Protein AF-A0A151UGG6-F1 (afdb_monomer)

Sequence (84 aa):
RLFLIGLQQHGIGKWKAISERIGTKSRTQVVSHARKFFARQNAAPEKKKRRSIHDMVLEDMNIVIDRTNAVRGPQNVTARHPDR

Secondary structure (DSSP, 8-state):
-HHHHHHHHH-TT-HHHHHHHHSSS-HHHHHHHHHHHHHHHHS-GGGGS---GGG--HHHHHHHHHHHHTT-------------

Organism: Cajanus cajan (NCBI:txid3821)

Structure (mmCIF, N/CA/C/O backbone):
data_AF-A0A151UGG6-F1
#
_entry.id   AF-A0A151UGG6-F1
#
loop_
_atom_site.group_PDB
_atom_site.id
_atom_site.type_symbol
_atom_site.label_atom_id
_atom_site.label_alt_id
_atom_site.label_comp_id
_atom_site.label_asym_id
_atom_site.label_entity_id
_atom_site.label_seq_id
_atom_site.pdbx_PDB_ins_code
_atom_site.Cartn_x
_atom_site.Cartn_y
_atom_site.Cartn_z
_atom_site.occupancy
_atom_site.B_iso_or_equiv
_atom_site.auth_seq_id
_atom_site.auth_comp_id
_atom_site.auth_asym_id
_atom_site.auth_atom_id
_atom_site.pdbx_PDB_model_num
ATOM 1 N N . ARG A 1 1 ? -1.065 -4.322 9.063 1.00 83.38 1 ARG A N 1
ATOM 2 C CA . ARG A 1 1 ? -2.358 -5.054 9.047 1.00 83.38 1 ARG A CA 1
ATOM 3 C C . ARG A 1 1 ? -3.501 -4.226 8.450 1.00 83.38 1 ARG A C 1
ATOM 5 O O . ARG A 1 1 ? -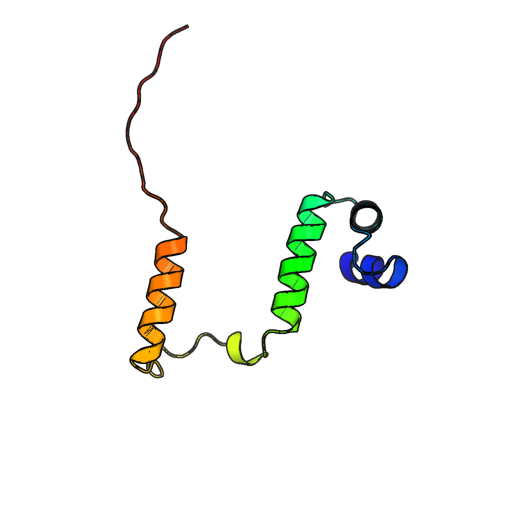4.179 -4.755 7.586 1.00 83.38 1 ARG A O 1
ATOM 12 N N . LEU A 1 2 ? -3.661 -2.939 8.798 1.00 93.25 2 LEU A N 1
ATOM 13 C CA . LEU A 1 2 ? -4.723 -2.066 8.250 1.00 93.25 2 LEU A CA 1
ATOM 14 C C . LEU A 1 2 ? -4.799 -2.020 6.713 1.00 93.25 2 LEU A C 1
ATOM 16 O O . LEU A 1 2 ? -5.889 -2.036 6.162 1.00 93.25 2 LEU A O 1
ATOM 20 N N . PHE A 1 3 ? -3.657 -2.046 6.020 1.00 92.31 3 PHE A N 1
ATOM 21 C CA . PHE A 1 3 ? -3.615 -2.135 4.556 1.00 92.31 3 PHE A CA 1
ATOM 22 C C . PHE A 1 3 ? -4.327 -3.381 3.999 1.00 92.31 3 PHE A C 1
ATOM 24 O O . PHE A 1 3 ? -5.076 -3.268 3.039 1.00 92.31 3 PHE A O 1
ATOM 31 N N . LEU A 1 4 ? -4.151 -4.550 4.626 1.00 95.00 4 LEU A N 1
ATOM 32 C CA . LEU A 1 4 ? -4.801 -5.795 4.196 1.00 95.00 4 LEU A CA 1
ATOM 33 C C . LEU A 1 4 ? -6.308 -5.761 4.453 1.00 95.00 4 LEU A C 1
ATOM 35 O O . LEU A 1 4 ? -7.082 -6.186 3.607 1.00 95.00 4 LEU A O 1
ATOM 39 N N . ILE A 1 5 ? -6.716 -5.193 5.590 1.00 95.31 5 ILE A N 1
ATOM 40 C CA . ILE A 1 5 ? -8.132 -4.993 5.922 1.00 95.31 5 ILE A CA 1
ATOM 41 C C . ILE A 1 5 ? -8.780 -4.047 4.904 1.00 95.31 5 ILE A C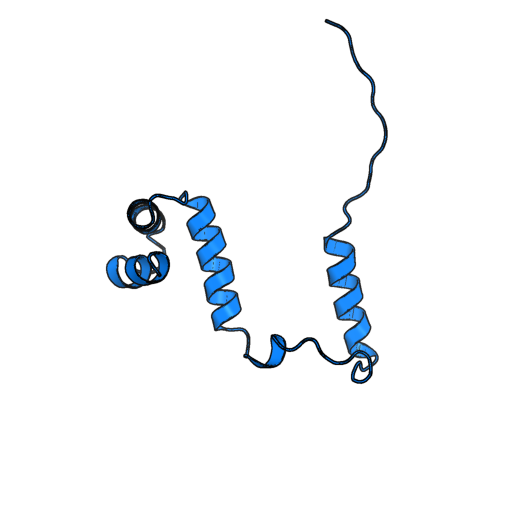 1
ATOM 43 O O . ILE A 1 5 ? -9.853 -4.339 4.388 1.00 95.31 5 ILE A O 1
ATOM 47 N N . GLY A 1 6 ? -8.102 -2.949 4.556 1.00 94.31 6 GLY A N 1
ATOM 48 C CA . GLY A 1 6 ? -8.567 -2.026 3.523 1.00 94.31 6 GLY A CA 1
ATOM 49 C C . GLY A 1 6 ? -8.671 -2.683 2.143 1.00 94.31 6 GLY A C 1
ATOM 50 O O . GLY A 1 6 ? -9.644 -2.441 1.435 1.00 94.31 6 GLY A O 1
ATOM 51 N N . LEU A 1 7 ? -7.715 -3.546 1.776 1.00 94.88 7 LEU A N 1
ATOM 52 C CA . LEU A 1 7 ? -7.789 -4.341 0.545 1.00 94.88 7 LEU A CA 1
ATOM 53 C C . LEU A 1 7 ? -8.984 -5.302 0.549 1.00 94.88 7 LEU A C 1
ATOM 55 O O . LEU A 1 7 ? -9.667 -5.403 -0.463 1.00 94.88 7 LEU A O 1
ATOM 59 N N . GLN A 1 8 ? -9.252 -5.975 1.670 1.00 95.50 8 GLN A N 1
ATOM 60 C CA . GLN A 1 8 ? -10.384 -6.895 1.800 1.00 95.50 8 GLN A CA 1
ATOM 61 C C . GLN A 1 8 ? -11.733 -6.167 1.725 1.00 95.50 8 GLN A C 1
ATOM 63 O O . GLN A 1 8 ? -12.682 -6.695 1.161 1.00 95.50 8 GLN A O 1
ATOM 68 N N . GLN A 1 9 ? -11.823 -4.959 2.285 1.00 94.94 9 GLN A N 1
ATOM 69 C CA . GLN A 1 9 ? -13.080 -4.210 2.378 1.00 94.94 9 GLN A CA 1
ATOM 70 C C . GLN A 1 9 ? -13.413 -3.393 1.130 1.00 94.94 9 GLN A C 1
ATOM 72 O O . GLN A 1 9 ? -14.580 -3.281 0.773 1.00 94.94 9 GLN A O 1
ATOM 77 N N . HIS A 1 10 ? -12.412 -2.797 0.480 1.00 94.44 10 HIS A N 1
ATOM 78 C CA . HIS A 1 10 ? -12.636 -1.895 -0.656 1.00 94.44 10 HIS A CA 1
ATOM 79 C C . HIS A 1 10 ? -12.138 -2.459 -1.989 1.00 94.44 10 HIS A C 1
ATOM 81 O O . HIS A 1 10 ? -12.486 -1.930 -3.042 1.00 94.44 10 HIS A O 1
ATOM 87 N N . GLY A 1 11 ? -11.323 -3.512 -1.962 1.00 92.62 11 GLY A N 1
ATOM 88 C CA . GLY A 1 11 ? -10.686 -4.064 -3.150 1.00 92.62 11 GLY A CA 1
ATOM 89 C C . GLY A 1 11 ? -9.441 -3.293 -3.602 1.00 92.62 11 GLY A C 1
ATOM 90 O O . GLY A 1 11 ? -9.098 -2.209 -3.119 1.00 92.62 11 GLY A O 1
ATOM 91 N N . ILE A 1 12 ? -8.736 -3.888 -4.563 1.00 92.81 12 ILE A N 1
ATOM 92 C CA . ILE A 1 12 ? -7.541 -3.320 -5.198 1.00 92.81 12 ILE A CA 1
ATOM 93 C C . ILE A 1 12 ? -7.947 -2.068 -5.997 1.00 92.81 12 ILE A C 1
ATOM 95 O O . ILE A 1 12 ? -9.004 -2.026 -6.617 1.00 92.81 12 ILE A O 1
ATOM 99 N N . GLY A 1 13 ? -7.119 -1.021 -5.989 1.00 91.19 13 GLY A N 1
ATOM 100 C CA . GLY A 1 13 ? -7.364 0.201 -6.767 1.00 91.19 13 GLY A CA 1
ATOM 101 C C . GLY A 1 13 ? -8.077 1.310 -5.992 1.00 91.19 13 GLY A C 1
ATOM 102 O O . GLY A 1 13 ? -7.913 2.488 -6.314 1.00 91.19 13 GLY A O 1
ATOM 103 N N . LYS A 1 14 ? -8.796 0.988 -4.908 1.00 96.00 14 LYS A N 1
ATOM 104 C CA . LYS A 1 14 ? -9.486 1.973 -4.052 1.00 96.00 14 LYS A CA 1
ATOM 105 C C . LYS A 1 14 ? -8.541 2.620 -3.029 1.00 96.00 14 LYS A C 1
ATOM 107 O O . LYS A 1 14 ? -8.803 2.670 -1.829 1.00 96.00 14 LYS A O 1
ATOM 112 N N . TRP A 1 15 ? -7.426 3.169 -3.511 1.00 95.06 15 TRP A N 1
ATOM 113 C CA . TRP A 1 15 ? -6.326 3.684 -2.681 1.00 95.06 15 TRP A CA 1
ATOM 114 C C . TRP A 1 15 ? -6.703 4.858 -1.783 1.00 95.06 15 TRP A C 1
ATOM 116 O O . TRP A 1 15 ? -6.097 5.029 -0.729 1.00 95.06 15 TRP A O 1
ATOM 126 N N . LYS A 1 16 ? -7.696 5.658 -2.189 1.00 96.12 16 LYS A N 1
ATOM 127 C CA . LYS A 1 16 ? -8.239 6.740 -1.360 1.00 96.12 16 LYS A CA 1
ATOM 128 C C . LYS A 1 16 ? -8.890 6.182 -0.088 1.00 96.12 16 LYS A C 1
ATOM 130 O O . LYS A 1 16 ? -8.428 6.497 0.998 1.00 96.12 16 LYS A O 1
ATOM 135 N N . ALA A 1 17 ? -9.865 5.286 -0.240 1.00 94.81 17 ALA A N 1
ATOM 136 C CA . ALA A 1 17 ? -10.573 4.665 0.881 1.00 94.81 17 ALA A CA 1
ATOM 137 C C . ALA A 1 17 ? -9.624 3.861 1.789 1.00 94.81 17 ALA A C 1
ATOM 139 O O . ALA A 1 17 ? -9.713 3.901 3.013 1.00 94.81 17 ALA A O 1
ATOM 140 N N . ILE A 1 18 ? -8.633 3.185 1.196 1.00 95.19 18 ILE A N 1
ATOM 141 C CA . ILE A 1 18 ? -7.613 2.448 1.957 1.00 95.19 18 ILE A CA 1
ATOM 142 C C . ILE A 1 18 ? -6.702 3.402 2.748 1.00 95.19 18 ILE A C 1
ATOM 144 O O . ILE A 1 18 ? -6.321 3.095 3.875 1.00 95.19 18 ILE A O 1
ATOM 148 N N . SER A 1 19 ? -6.349 4.557 2.178 1.00 95.50 19 SER A N 1
ATOM 149 C CA . SER A 1 19 ? -5.572 5.602 2.857 1.00 95.50 19 SER A CA 1
ATOM 150 C C . SER A 1 19 ? -6.337 6.180 4.048 1.00 95.50 19 SER A C 1
ATOM 152 O O . SER A 1 19 ? -5.774 6.250 5.139 1.00 95.50 19 SER A O 1
ATOM 154 N N . GLU A 1 20 ? -7.626 6.473 3.875 1.00 93.88 20 GLU A N 1
ATOM 155 C CA . GLU A 1 20 ? -8.519 6.949 4.941 1.00 9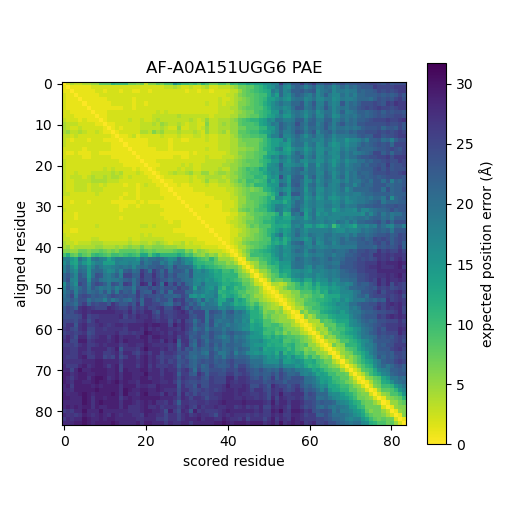3.88 20 GLU A CA 1
ATOM 156 C C . GLU A 1 20 ? -8.633 5.924 6.082 1.00 93.88 20 GLU A C 1
ATOM 158 O O . GLU A 1 20 ? -8.542 6.287 7.251 1.00 93.88 20 GLU A O 1
ATOM 163 N N . ARG A 1 21 ? -8.696 4.624 5.763 1.00 92.19 21 ARG A N 1
ATOM 164 C CA . ARG A 1 21 ? -8.692 3.546 6.768 1.00 92.19 21 ARG A CA 1
ATOM 165 C C . ARG A 1 21 ? -7.360 3.392 7.513 1.00 92.19 21 ARG A C 1
ATOM 167 O O . ARG A 1 21 ? -7.349 2.954 8.661 1.00 92.19 21 ARG A O 1
ATOM 174 N N . ILE A 1 22 ? -6.230 3.675 6.865 1.00 94.06 22 ILE A N 1
ATOM 175 C CA . ILE A 1 22 ? -4.894 3.586 7.483 1.00 94.06 22 ILE A CA 1
ATOM 176 C C . ILE A 1 22 ? -4.597 4.821 8.347 1.00 94.06 22 ILE A C 1
ATOM 178 O O . ILE A 1 22 ? -3.841 4.710 9.314 1.00 94.06 22 ILE A O 1
ATOM 182 N N . GLY A 1 23 ? -5.130 5.990 7.981 1.00 93.12 23 GLY A N 1
ATOM 183 C CA . GLY A 1 23 ? -5.012 7.267 8.698 1.00 93.12 23 GLY A CA 1
ATOM 184 C C . GLY A 1 23 ? -3.626 7.927 8.643 1.00 93.12 23 GLY A C 1
ATOM 185 O O . GLY A 1 23 ? -3.515 9.143 8.601 1.00 93.12 23 GLY A O 1
ATOM 186 N N . THR A 1 24 ? -2.553 7.137 8.581 1.00 94.88 24 THR A N 1
ATOM 187 C CA . THR A 1 24 ? -1.155 7.606 8.689 1.00 94.88 24 THR A CA 1
ATOM 188 C C . THR A 1 24 ? -0.402 7.676 7.360 1.00 94.88 24 THR A C 1
ATOM 190 O O . THR A 1 24 ? 0.769 8.054 7.327 1.00 94.88 24 THR A O 1
ATOM 193 N N . LYS A 1 25 ? -1.021 7.251 6.252 1.00 90.38 25 LYS A N 1
ATOM 194 C CA . LYS A 1 25 ? -0.383 7.209 4.929 1.00 90.38 25 LYS A CA 1
ATOM 195 C C . LYS A 1 25 ? -1.282 7.835 3.885 1.00 90.38 25 LYS A C 1
ATOM 197 O O . LYS A 1 25 ? -2.452 7.474 3.801 1.00 90.38 25 LYS A O 1
ATOM 202 N N . SER A 1 26 ? -0.711 8.696 3.051 1.00 95.62 26 SER A N 1
ATOM 203 C CA . SER A 1 26 ? -1.400 9.317 1.922 1.00 95.62 26 SER A CA 1
ATOM 204 C C . SER A 1 26 ? -1.633 8.325 0.780 1.00 95.62 26 SER A C 1
ATOM 206 O O . SER A 1 26 ? -0.940 7.309 0.655 1.00 95.62 26 SER A O 1
ATOM 208 N N . ARG A 1 27 ? -2.585 8.639 -0.107 1.00 93.94 27 ARG A N 1
ATOM 209 C CA . ARG A 1 27 ? -2.941 7.808 -1.271 1.00 93.94 27 ARG A CA 1
ATOM 210 C C . ARG A 1 27 ? -1.715 7.352 -2.066 1.00 93.94 27 ARG A C 1
ATOM 212 O O . ARG A 1 27 ? -1.590 6.170 -2.366 1.00 93.94 27 ARG A O 1
ATOM 219 N N . THR A 1 28 ? -0.789 8.258 -2.367 1.00 96.06 28 THR A N 1
ATOM 220 C CA . THR A 1 28 ? 0.424 7.962 -3.150 1.00 96.06 28 THR A CA 1
ATOM 221 C C . THR A 1 28 ? 1.371 7.012 -2.414 1.00 96.06 28 THR A C 1
ATOM 223 O O . THR A 1 28 ? 1.972 6.118 -3.019 1.00 96.06 28 THR A O 1
ATOM 226 N N . GLN A 1 29 ? 1.468 7.142 -1.087 1.00 96.12 29 GLN A N 1
ATOM 227 C CA . GLN A 1 29 ? 2.226 6.204 -0.259 1.00 96.12 29 GLN A CA 1
ATOM 228 C C . GLN A 1 29 ? 1.558 4.826 -0.238 1.00 96.12 29 GLN A C 1
ATOM 230 O O . GLN A 1 29 ? 2.259 3.818 -0.318 1.00 96.12 29 GLN A O 1
ATOM 235 N N . VAL A 1 30 ? 0.223 4.769 -0.188 1.00 96.38 30 VAL A N 1
ATOM 236 C CA . VAL A 1 30 ? -0.548 3.517 -0.271 1.00 96.38 30 VAL A CA 1
ATOM 237 C C . VAL A 1 30 ? -0.362 2.841 -1.630 1.00 96.38 30 VAL A C 1
ATOM 239 O O . VAL A 1 30 ? -0.127 1.637 -1.663 1.00 96.38 30 VAL A O 1
ATOM 242 N N . VAL A 1 31 ? -0.358 3.591 -2.735 1.00 95.81 31 VAL A N 1
ATOM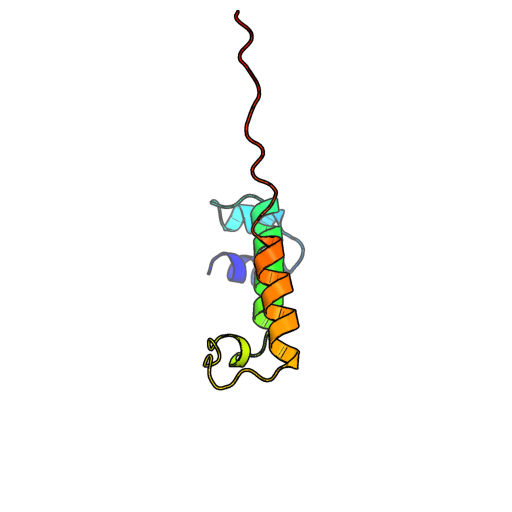 243 C CA . VAL A 1 31 ? -0.048 3.066 -4.081 1.00 95.81 31 VAL A CA 1
ATOM 244 C C . VAL A 1 31 ? 1.355 2.460 -4.118 1.00 95.81 31 VAL A C 1
ATOM 246 O O . VAL A 1 31 ? 1.544 1.310 -4.519 1.00 95.81 31 VAL A O 1
ATOM 249 N N . SER A 1 32 ? 2.349 3.213 -3.643 1.00 96.62 32 SER A N 1
ATOM 250 C CA . SER A 1 32 ? 3.739 2.749 -3.587 1.00 96.62 32 SER A CA 1
ATOM 251 C C . SER A 1 32 ? 3.888 1.508 -2.706 1.00 96.62 32 SER A C 1
ATOM 253 O O . SER A 1 32 ? 4.669 0.604 -3.019 1.00 96.62 32 SER A O 1
ATOM 255 N N . HIS A 1 33 ? 3.134 1.457 -1.607 1.00 95.19 33 HIS A N 1
ATOM 256 C CA . HIS A 1 33 ? 3.092 0.320 -0.703 1.00 95.19 33 HIS A CA 1
ATOM 257 C C . HIS A 1 33 ? 2.461 -0.902 -1.371 1.00 95.19 33 HIS A C 1
ATOM 259 O O . HIS A 1 33 ? 3.067 -1.969 -1.331 1.00 95.19 33 HIS A O 1
ATOM 265 N N . ALA A 1 34 ? 1.323 -0.737 -2.047 1.00 94.62 34 ALA A N 1
ATOM 266 C CA . ALA A 1 34 ? 0.639 -1.797 -2.778 1.00 94.62 34 ALA A CA 1
ATOM 267 C C . ALA A 1 34 ? 1.543 -2.413 -3.851 1.00 94.62 34 ALA A C 1
ATOM 269 O O . ALA A 1 34 ? 1.715 -3.629 -3.886 1.00 94.62 34 ALA A O 1
ATOM 270 N N . ARG A 1 35 ? 2.224 -1.577 -4.647 1.00 93.62 35 ARG A N 1
ATOM 271 C CA . ARG A 1 35 ? 3.180 -2.039 -5.665 1.00 93.62 35 ARG A CA 1
ATOM 272 C C . ARG A 1 35 ? 4.257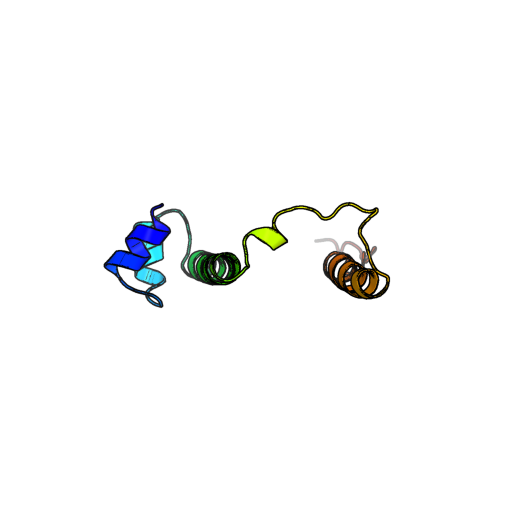 -2.946 -5.068 1.00 93.62 35 ARG A C 1
ATOM 274 O O . ARG A 1 35 ? 4.502 -4.041 -5.566 1.00 93.62 35 ARG A O 1
ATOM 281 N N . LYS A 1 36 ? 4.888 -2.502 -3.976 1.00 93.94 36 LYS A N 1
ATOM 282 C CA . LYS A 1 36 ? 5.928 -3.282 -3.286 1.00 93.94 36 LYS A CA 1
ATOM 283 C C . LYS A 1 36 ? 5.353 -4.540 -2.643 1.00 93.94 36 LYS A C 1
ATOM 285 O O . LYS A 1 36 ? 6.012 -5.572 -2.657 1.00 93.94 36 LYS A O 1
ATOM 290 N N . PHE A 1 37 ? 4.163 -4.446 -2.059 1.00 92.25 37 PHE A N 1
ATOM 291 C CA . PHE A 1 37 ? 3.494 -5.555 -1.396 1.00 92.25 37 PHE A CA 1
ATOM 292 C C . PHE A 1 37 ? 3.221 -6.699 -2.378 1.00 92.25 37 PHE A C 1
ATOM 294 O O . PHE A 1 37 ? 3.676 -7.813 -2.132 1.00 92.25 37 PHE A O 1
ATOM 301 N N . PHE A 1 38 ? 2.604 -6.413 -3.528 1.00 91.12 38 PHE A N 1
ATOM 302 C CA . PHE A 1 38 ? 2.314 -7.431 -4.542 1.00 91.12 38 PHE A CA 1
ATOM 303 C C . PHE A 1 38 ? 3.583 -7.992 -5.193 1.00 91.12 38 PHE A C 1
ATOM 305 O O . PHE A 1 38 ? 3.712 -9.203 -5.348 1.00 91.12 38 PHE A O 1
ATOM 312 N N . ALA A 1 39 ? 4.579 -7.146 -5.479 1.00 87.81 39 ALA A N 1
ATOM 313 C CA . ALA A 1 39 ? 5.867 -7.621 -5.988 1.00 87.81 39 ALA A CA 1
ATOM 314 C C . ALA A 1 39 ? 6.565 -8.584 -5.005 1.00 87.81 39 ALA A C 1
ATOM 316 O O . ALA A 1 39 ? 7.165 -9.571 -5.420 1.00 87.81 39 ALA A O 1
ATOM 317 N N . ARG A 1 40 ? 6.466 -8.325 -3.693 1.00 86.00 40 ARG A N 1
ATOM 318 C CA . ARG A 1 40 ? 7.007 -9.208 -2.643 1.00 86.00 40 ARG A CA 1
ATOM 319 C C . ARG A 1 40 ? 6.192 -10.480 -2.454 1.00 86.00 40 ARG A C 1
ATOM 321 O O . ARG A 1 40 ? 6.768 -11.483 -2.054 1.00 86.00 40 ARG A O 1
ATOM 328 N N . GLN A 1 41 ? 4.886 -10.424 -2.697 1.00 84.62 41 GLN A N 1
ATOM 329 C CA . GLN A 1 41 ? 4.009 -11.590 -2.638 1.00 84.62 41 GLN A CA 1
ATOM 330 C C . GLN A 1 41 ? 4.335 -12.583 -3.761 1.00 84.62 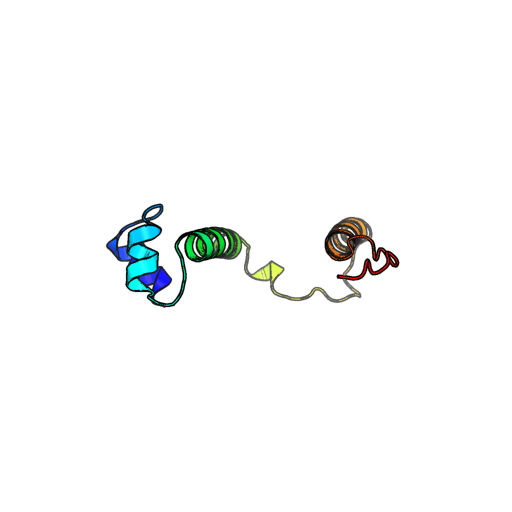41 GLN A C 1
ATOM 332 O O . GLN A 1 41 ? 4.345 -13.783 -3.517 1.00 84.62 41 GLN A O 1
ATOM 337 N N . ASN A 1 42 ? 4.690 -12.076 -4.945 1.00 74.31 42 ASN A N 1
ATOM 338 C CA . ASN A 1 42 ? 5.067 -12.892 -6.105 1.00 74.31 42 ASN A CA 1
ATOM 339 C C . ASN A 1 42 ? 6.543 -13.330 -6.098 1.00 74.31 42 ASN A C 1
ATOM 341 O O . ASN A 1 42 ? 6.939 -14.208 -6.861 1.00 74.31 42 ASN A O 1
ATOM 345 N N . ALA A 1 43 ? 7.388 -12.719 -5.264 1.00 69.69 43 ALA A N 1
ATOM 346 C CA . ALA A 1 43 ? 8.777 -13.129 -5.123 1.00 69.69 43 ALA A CA 1
ATOM 347 C C . ALA A 1 43 ? 8.865 -14.386 -4.243 1.00 69.69 43 ALA A C 1
ATOM 349 O O . ALA A 1 43 ? 8.581 -14.330 -3.044 1.00 69.69 43 ALA A O 1
ATOM 350 N N . ALA A 1 44 ? 9.295 -15.503 -4.841 1.00 62.91 44 ALA A N 1
ATOM 351 C CA . ALA A 1 44 ? 9.524 -16.766 -4.144 1.00 62.91 44 ALA A CA 1
ATOM 352 C C . ALA A 1 44 ? 10.362 -16.565 -2.859 1.00 62.91 44 ALA A C 1
ATOM 354 O O . ALA A 1 44 ? 11.306 -15.763 -2.857 1.00 62.91 44 ALA A O 1
ATOM 355 N N . PRO A 1 45 ? 10.042 -17.279 -1.762 1.00 64.25 45 PRO A N 1
ATOM 356 C CA . PRO A 1 45 ? 10.684 -17.097 -0.457 1.00 64.25 45 PRO A CA 1
ATOM 357 C C . PRO A 1 45 ? 12.206 -17.303 -0.486 1.00 64.25 45 PRO A C 1
ATOM 359 O O . PRO A 1 45 ? 12.912 -16.710 0.326 1.00 64.25 45 PRO A O 1
ATOM 362 N N . GLU A 1 46 ? 12.716 -18.058 -1.456 1.00 59.22 46 GLU A N 1
ATOM 363 C CA . GLU A 1 46 ? 14.138 -18.345 -1.653 1.00 59.22 46 GLU A CA 1
ATOM 364 C C . GLU A 1 46 ? 14.985 -17.088 -1.931 1.00 59.22 46 GLU A C 1
ATOM 366 O O . GLU A 1 46 ? 16.097 -16.958 -1.423 1.00 59.22 46 GLU A O 1
ATOM 371 N N . LYS A 1 47 ? 14.425 -16.076 -2.613 1.00 59.22 47 LYS A N 1
ATOM 372 C CA . LYS A 1 47 ? 15.128 -14.809 -2.913 1.00 59.22 47 LYS A CA 1
ATOM 373 C C . LYS A 1 47 ? 15.361 -13.924 -1.676 1.00 59.22 47 LYS A C 1
ATOM 375 O O . LYS A 1 47 ? 15.959 -12.855 -1.796 1.00 59.22 47 LYS A O 1
ATOM 380 N N . LYS A 1 48 ? 14.855 -14.320 -0.498 1.00 57.88 48 LYS A N 1
ATOM 381 C CA . LYS A 1 48 ? 15.011 -13.583 0.771 1.00 57.88 48 LYS A CA 1
ATOM 382 C C . LYS A 1 48 ? 16.275 -13.976 1.537 1.00 57.88 48 LYS A C 1
ATOM 384 O O . LYS A 1 48 ? 16.700 -13.206 2.399 1.00 57.88 48 LYS A O 1
ATOM 389 N N . LYS A 1 49 ? 16.884 -15.131 1.242 1.00 66.44 49 LYS A N 1
ATOM 390 C CA . LYS A 1 49 ? 18.168 -15.510 1.838 1.00 66.44 49 LYS A CA 1
ATOM 391 C C . LYS A 1 49 ? 19.267 -14.785 1.064 1.00 66.44 49 LYS A C 1
ATOM 393 O O . LYS A 1 49 ? 19.354 -14.904 -0.156 1.00 66.44 49 LYS A O 1
ATOM 398 N N . ARG A 1 50 ? 20.089 -13.990 1.758 1.00 68.06 50 ARG A N 1
ATOM 399 C CA . ARG A 1 50 ? 21.345 -13.506 1.174 1.00 68.06 50 ARG A CA 1
ATOM 400 C C . ARG A 1 50 ? 22.139 -14.749 0.783 1.00 68.06 50 ARG A C 1
ATOM 402 O O . ARG A 1 50 ? 22.444 -15.563 1.650 1.00 68.06 50 ARG A O 1
ATOM 409 N N . ARG A 1 51 ? 22.379 -14.925 -0.515 1.00 65.75 51 ARG A N 1
ATOM 410 C CA . ARG A 1 51 ? 23.222 -16.007 -1.021 1.00 65.75 51 ARG A CA 1
ATOM 411 C C . ARG A 1 51 ? 24.618 -15.858 -0.425 1.00 65.75 51 ARG A C 1
ATOM 413 O O . ARG A 1 51 ? 25.065 -14.730 -0.200 1.00 65.75 51 ARG A O 1
ATOM 420 N N . SER A 1 52 ? 25.268 -16.983 -0.137 1.00 73.62 52 SER A N 1
ATOM 421 C CA . SER A 1 52 ? 26.672 -16.970 0.261 1.00 73.62 52 SER A CA 1
ATOM 422 C C . SER A 1 52 ? 27.494 -16.313 -0.841 1.00 73.62 52 SER A C 1
ATOM 424 O O . SER A 1 52 ? 27.216 -16.514 -2.025 1.00 73.62 52 SER A O 1
ATOM 426 N N . ILE A 1 53 ? 28.527 -15.563 -0.462 1.00 71.12 53 ILE A N 1
ATOM 427 C CA . ILE A 1 53 ? 29.494 -15.039 -1.433 1.00 71.12 53 ILE A CA 1
ATOM 428 C C . ILE A 1 53 ? 30.223 -16.171 -2.174 1.00 71.12 53 ILE A C 1
ATOM 430 O O . ILE A 1 53 ? 30.679 -15.973 -3.294 1.00 71.12 53 ILE A O 1
ATOM 434 N N . HIS A 1 54 ? 30.299 -17.357 -1.564 1.00 74.88 54 HIS A N 1
ATOM 435 C CA . HIS A 1 54 ? 30.961 -18.531 -2.130 1.00 74.88 54 HIS A CA 1
ATOM 436 C C . HIS A 1 54 ? 30.085 -19.303 -3.130 1.00 74.88 54 HIS A C 1
ATOM 438 O O . HIS A 1 54 ? 30.616 -20.105 -3.885 1.00 74.88 54 HIS A O 1
ATOM 444 N N . ASP A 1 55 ? 28.778 -19.014 -3.192 1.00 64.81 55 ASP A N 1
ATOM 445 C CA . ASP A 1 55 ? 27.825 -19.656 -4.115 1.00 64.81 55 ASP A CA 1
ATOM 446 C C . ASP A 1 55 ? 27.496 -18.747 -5.321 1.00 64.81 55 ASP A C 1
ATOM 448 O O . ASP A 1 55 ? 26.433 -18.862 -5.939 1.00 64.81 55 ASP A O 1
ATOM 452 N N . MET A 1 56 ? 28.339 -17.751 -5.616 1.00 65.38 56 MET A N 1
ATOM 453 C CA . MET A 1 56 ? 28.134 -16.819 -6.730 1.00 65.38 56 MET A CA 1
ATOM 454 C C . MET A 1 56 ? 28.740 -17.392 -8.017 1.00 65.38 56 MET A C 1
ATOM 456 O O . MET A 1 56 ? 29.957 -17.506 -8.131 1.00 65.38 56 MET A O 1
ATOM 460 N N . VAL A 1 57 ? 27.893 -17.740 -8.991 1.00 68.12 57 VAL A N 1
ATOM 461 C CA . VAL A 1 57 ? 28.323 -18.115 -10.348 1.00 68.12 57 VAL A CA 1
ATOM 462 C C . VAL A 1 57 ? 28.565 -16.830 -11.149 1.00 68.12 57 VAL A C 1
ATOM 464 O O . VAL A 1 57 ? 27.948 -15.801 -10.876 1.00 68.12 57 VAL A O 1
ATOM 467 N N . LEU A 1 58 ? 29.478 -16.858 -12.126 1.00 59.19 58 LEU A N 1
ATOM 468 C CA . LEU A 1 58 ? 29.949 -15.676 -12.867 1.00 59.19 58 LEU A CA 1
ATOM 469 C C . LEU A 1 58 ? 28.811 -14.830 -13.486 1.00 59.19 58 LEU A C 1
ATOM 471 O O . LEU A 1 58 ? 28.909 -13.606 -13.532 1.00 59.19 58 LEU A O 1
ATOM 475 N N . GLU A 1 59 ? 27.700 -15.458 -13.880 1.00 59.03 59 GLU A N 1
ATOM 476 C CA . GLU A 1 59 ? 26.507 -14.792 -14.428 1.00 59.03 59 GLU A CA 1
ATOM 477 C C . GLU A 1 59 ? 25.765 -13.913 -13.397 1.00 59.03 59 GLU A C 1
ATOM 479 O O . GLU A 1 59 ? 25.140 -12.912 -13.754 1.00 59.03 59 GLU A O 1
ATOM 484 N N . ASP A 1 60 ? 25.878 -14.219 -12.100 1.00 59.94 60 ASP A N 1
ATOM 485 C CA . ASP A 1 60 ? 25.192 -13.492 -11.026 1.00 59.94 60 ASP A CA 1
ATOM 486 C C . ASP A 1 60 ? 25.860 -12.157 -10.665 1.00 59.94 60 ASP A C 1
ATOM 488 O O . ASP A 1 60 ? 25.204 -11.253 -10.135 1.00 59.94 60 ASP A O 1
ATOM 492 N N . MET A 1 61 ? 27.153 -11.997 -10.972 1.00 59.97 61 MET A N 1
ATOM 493 C CA . MET A 1 61 ? 27.905 -10.765 -10.698 1.00 59.97 61 MET A CA 1
ATOM 494 C C . MET A 1 61 ? 27.373 -9.578 -11.511 1.00 59.97 61 MET A C 1
ATOM 496 O O . MET A 1 61 ? 27.301 -8.459 -10.996 1.00 59.97 61 MET A O 1
ATOM 500 N N . ASN A 1 62 ? 26.909 -9.819 -12.740 1.00 58.44 62 ASN A N 1
ATOM 501 C CA . ASN A 1 62 ? 26.359 -8.771 -13.603 1.00 58.44 62 ASN A CA 1
ATOM 502 C C . ASN A 1 62 ? 25.054 -8.170 -13.032 1.00 58.44 62 ASN A C 1
ATOM 504 O O . ASN A 1 62 ? 24.766 -6.990 -13.214 1.00 58.44 62 ASN A O 1
ATOM 508 N N . ILE A 1 63 ? 24.294 -8.957 -12.257 1.00 58.72 63 ILE A N 1
ATOM 509 C CA . ILE A 1 63 ? 23.049 -8.525 -11.598 1.00 58.72 63 ILE A CA 1
ATOM 510 C C . ILE A 1 63 ? 23.340 -7.667 -10.353 1.00 58.72 63 ILE A C 1
ATOM 512 O O . ILE A 1 63 ? 22.552 -6.783 -10.001 1.00 58.72 63 ILE A O 1
ATOM 516 N N . VAL A 1 64 ? 24.453 -7.917 -9.653 1.00 59.03 64 VAL A N 1
ATOM 517 C CA . VAL A 1 64 ? 24.842 -7.144 -8.460 1.00 59.03 64 VAL A CA 1
ATOM 518 C C . VAL A 1 64 ? 25.374 -5.764 -8.849 1.00 59.03 64 VAL A C 1
ATOM 520 O O . VAL A 1 64 ? 25.036 -4.785 -8.181 1.00 59.03 64 VAL A O 1
ATOM 523 N N . ILE A 1 65 ? 26.145 -5.672 -9.937 1.00 59.16 65 ILE A N 1
ATOM 524 C CA . ILE A 1 65 ? 26.699 -4.404 -10.438 1.00 59.16 65 ILE A CA 1
ATOM 525 C C . ILE A 1 65 ? 25.580 -3.447 -10.886 1.00 59.16 65 ILE A C 1
ATOM 527 O O . ILE A 1 65 ? 25.613 -2.268 -10.537 1.00 59.16 65 ILE A O 1
ATOM 531 N N . ASP A 1 66 ? 24.527 -3.948 -11.537 1.00 53.56 66 ASP A N 1
ATOM 532 C CA . ASP A 1 66 ? 23.363 -3.132 -11.922 1.00 53.56 66 ASP A CA 1
ATOM 533 C C . ASP A 1 66 ? 22.622 -2.544 -10.696 1.00 53.56 66 ASP A C 1
ATOM 535 O O . ASP A 1 66 ? 22.256 -1.365 -10.657 1.00 53.56 66 ASP A O 1
ATOM 539 N N . ARG A 1 67 ? 22.496 -3.324 -9.610 1.00 55.06 67 ARG A N 1
ATOM 540 C CA . ARG A 1 67 ? 21.850 -2.870 -8.361 1.00 55.06 67 ARG A CA 1
ATOM 541 C C . ARG A 1 67 ? 22.665 -1.842 -7.579 1.00 55.06 67 ARG A C 1
ATOM 543 O O . ARG A 1 67 ? 22.067 -1.001 -6.907 1.00 55.06 67 ARG A O 1
ATOM 550 N N . THR A 1 68 ? 23.996 -1.919 -7.598 1.00 52.88 68 THR A N 1
ATOM 551 C CA . THR A 1 68 ? 24.857 -0.968 -6.869 1.00 52.88 68 THR A CA 1
ATOM 552 C C . THR A 1 68 ? 25.004 0.357 -7.611 1.00 52.88 68 THR A C 1
ATOM 554 O O . THR A 1 68 ? 25.133 1.397 -6.959 1.00 52.88 68 THR A O 1
ATOM 557 N N . ASN A 1 69 ? 24.896 0.347 -8.943 1.00 47.03 69 ASN A N 1
ATOM 558 C CA . ASN A 1 69 ? 24.920 1.561 -9.758 1.00 47.03 69 ASN A CA 1
ATOM 559 C C . ASN A 1 69 ? 23.621 2.382 -9.638 1.00 47.03 69 ASN A C 1
ATOM 561 O O . ASN A 1 69 ? 23.656 3.608 -9.680 1.00 47.03 69 ASN A O 1
ATOM 565 N N . ALA A 1 70 ? 22.480 1.737 -9.368 1.00 54.41 70 ALA A N 1
ATOM 566 C CA . ALA A 1 70 ? 21.198 2.423 -9.168 1.00 54.41 70 ALA A CA 1
ATOM 567 C C . ALA A 1 70 ? 21.100 3.258 -7.865 1.00 54.41 70 ALA A C 1
ATOM 569 O O . ALA A 1 70 ? 20.122 3.981 -7.677 1.00 54.41 70 ALA A O 1
ATOM 570 N N . VAL A 1 71 ? 22.079 3.164 -6.948 1.00 53.28 71 VAL A N 1
ATOM 571 C CA . VAL A 1 71 ? 22.070 3.861 -5.639 1.00 53.28 71 VAL A CA 1
ATOM 572 C C . VAL A 1 71 ? 23.134 4.968 -5.529 1.00 53.28 71 VAL A C 1
ATOM 574 O O . VAL A 1 71 ? 23.133 5.719 -4.555 1.00 53.28 71 VAL A O 1
ATOM 577 N N . ARG A 1 72 ? 24.000 5.159 -6.532 1.00 50.97 72 ARG A N 1
ATOM 578 C CA . ARG A 1 72 ? 24.916 6.312 -6.587 1.00 50.97 72 ARG A CA 1
ATOM 579 C C . ARG A 1 72 ? 24.639 7.170 -7.817 1.00 50.97 72 ARG A C 1
ATOM 581 O O . ARG A 1 72 ? 25.324 7.075 -8.826 1.00 50.97 72 ARG A O 1
ATOM 588 N N . GLY A 1 73 ? 23.640 8.044 -7.693 1.00 45.78 73 GLY A N 1
ATOM 589 C CA . GLY A 1 73 ? 23.582 9.252 -8.516 1.00 45.78 73 GLY A CA 1
ATOM 590 C C . GLY A 1 73 ? 24.816 10.131 -8.253 1.00 45.78 73 GLY A C 1
ATOM 591 O O . GLY A 1 73 ? 25.394 10.049 -7.163 1.00 45.78 73 GLY A O 1
ATOM 592 N N . PRO A 1 74 ? 25.259 10.932 -9.237 1.00 46.12 74 PRO A N 1
ATOM 593 C CA . PRO A 1 74 ? 26.502 11.684 -9.144 1.00 46.12 74 PRO A CA 1
ATOM 594 C C . PRO A 1 74 ? 26.471 12.656 -7.961 1.00 46.12 74 PRO A C 1
ATOM 596 O O . PRO A 1 74 ? 25.562 13.473 -7.824 1.00 46.12 74 PRO A O 1
ATOM 599 N N . GLN A 1 75 ? 27.499 12.565 -7.119 1.00 50.78 75 GLN A N 1
ATOM 600 C CA . GLN A 1 75 ? 27.870 13.616 -6.182 1.00 50.78 75 GLN A CA 1
ATOM 601 C C . GLN A 1 75 ? 28.287 14.824 -7.030 1.00 50.78 75 GLN A C 1
ATOM 603 O O . GLN A 1 75 ? 29.346 14.773 -7.654 1.00 50.78 75 GLN A O 1
ATOM 608 N N . ASN A 1 76 ? 27.468 15.878 -7.103 1.00 47.97 76 ASN A N 1
ATOM 609 C CA . ASN A 1 76 ? 27.927 17.152 -7.652 1.00 47.97 76 ASN A CA 1
ATOM 610 C C . ASN A 1 76 ? 28.155 18.152 -6.517 1.00 47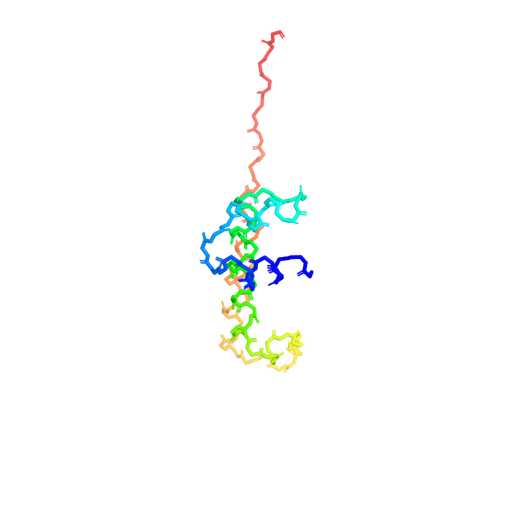.97 76 ASN A C 1
ATOM 612 O O . ASN A 1 76 ? 27.228 18.623 -5.860 1.00 47.97 76 ASN A O 1
ATOM 616 N N . VAL A 1 77 ? 29.437 18.411 -6.298 1.00 53.91 77 VAL A N 1
ATOM 617 C CA . VAL A 1 77 ? 30.014 19.487 -5.506 1.00 53.91 77 VAL A CA 1
ATOM 618 C C . VAL A 1 77 ? 29.910 20.804 -6.290 1.00 53.91 77 VAL A C 1
ATOM 620 O O . VAL A 1 77 ? 30.222 20.835 -7.473 1.00 53.91 77 VAL A O 1
ATOM 623 N N . THR A 1 78 ? 29.602 21.910 -5.598 1.00 53.19 78 THR A N 1
ATOM 624 C CA . THR A 1 78 ? 29.676 23.324 -6.055 1.00 53.19 78 THR A CA 1
ATOM 625 C C . THR A 1 78 ? 28.398 23.941 -6.642 1.00 53.19 78 THR A C 1
ATOM 627 O O . THR A 1 78 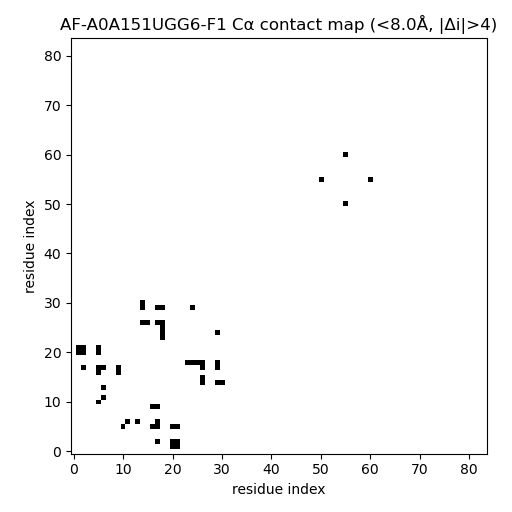? 28.019 23.635 -7.763 1.00 53.19 78 THR A O 1
ATOM 630 N N . ALA A 1 79 ? 27.822 24.925 -5.932 1.00 49.72 79 ALA A N 1
ATOM 631 C CA . ALA A 1 79 ? 27.571 26.283 -6.454 1.00 49.72 79 ALA A CA 1
ATOM 632 C C . ALA A 1 79 ? 26.967 27.212 -5.372 1.00 49.72 79 ALA A C 1
ATOM 634 O O . ALA A 1 79 ? 25.790 27.134 -5.051 1.00 49.72 79 ALA A O 1
ATOM 635 N N . ARG A 1 80 ? 27.835 28.070 -4.818 1.00 51.16 80 ARG A N 1
ATOM 636 C CA . ARG A 1 80 ? 27.672 29.519 -4.576 1.00 51.16 80 ARG A CA 1
ATOM 637 C C . ARG A 1 80 ? 26.308 30.066 -4.103 1.00 51.16 80 ARG A C 1
ATOM 639 O O . ARG A 1 80 ? 25.317 30.038 -4.821 1.00 51.16 80 ARG A O 1
ATOM 646 N N . HIS A 1 81 ? 26.369 30.724 -2.941 1.00 52.12 81 HIS A N 1
ATOM 647 C CA . HIS A 1 81 ? 25.512 31.843 -2.525 1.00 52.12 81 HIS A CA 1
ATOM 648 C C . HIS A 1 81 ? 25.264 32.846 -3.667 1.00 52.12 81 HIS A C 1
ATOM 650 O O . HIS A 1 81 ? 26.200 33.175 -4.403 1.00 52.12 81 HIS A O 1
ATOM 656 N N . PRO A 1 82 ? 24.054 33.420 -3.725 1.00 62.19 82 PRO A N 1
ATOM 657 C CA . PRO A 1 82 ? 23.931 34.865 -3.868 1.00 62.19 82 PRO A CA 1
ATOM 658 C C . PRO A 1 82 ? 23.174 35.480 -2.683 1.00 62.19 82 PRO A C 1
ATOM 660 O O . PRO A 1 82 ? 22.131 34.980 -2.262 1.00 62.19 82 PRO A O 1
ATOM 663 N N . ASP A 1 83 ? 23.746 36.565 -2.167 1.00 57.91 83 ASP A N 1
ATOM 664 C CA . ASP A 1 83 ? 23.196 37.440 -1.137 1.00 57.91 83 ASP A CA 1
ATOM 665 C C . ASP A 1 83 ? 21.784 37.938 -1.472 1.00 57.91 83 ASP A C 1
ATOM 667 O O . ASP A 1 83 ? 21.521 38.399 -2.590 1.00 57.91 83 ASP A O 1
ATOM 671 N N . ARG A 1 84 ? 20.907 37.938 -0.463 1.00 49.00 84 ARG A N 1
ATOM 672 C CA . ARG A 1 84 ? 19.932 39.012 -0.273 1.00 49.00 84 ARG A CA 1
ATOM 673 C C . ARG A 1 84 ? 19.529 39.153 1.186 1.00 49.00 84 ARG A C 1
ATOM 675 O O . ARG A 1 84 ? 19.273 38.106 1.820 1.00 49.00 84 ARG A O 1
#

Mean predicted aligned error: 14.88 Å

Solvent-accessible surface area (backbone atoms only — not comparable to full-atom values): 5418 Å² total; per-residue (Å²): 112,58,64,59,54,28,39,73,73,64,36,86,87,42,36,61,66,32,15,64,71,53,70,82,45,54,41,69,55,42,50,56,45,50,56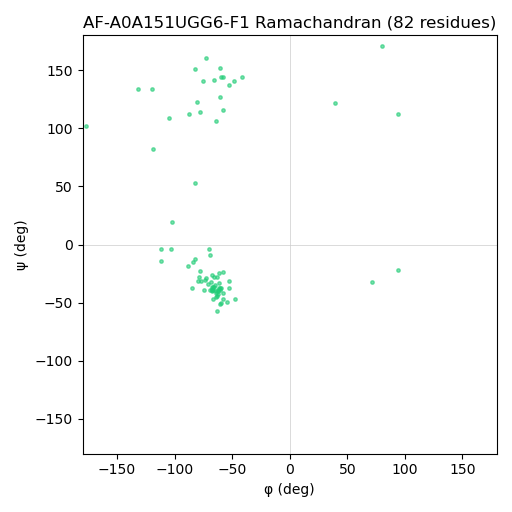,53,50,54,55,55,69,73,47,61,76,71,79,71,56,83,72,58,84,88,73,64,55,82,78,56,55,64,60,52,55,57,60,58,55,75,72,58,74,82,87,81,83,87,84,80,89,79,92,132

Foldseek 3Di:
DLLVVQCVPPNPPVLCSSCVSVVPDDSVRSVVVVVVVVVVVPDDPVVVDDDDPVPDDPVVVVVVVVVVVVPDDDDDDDDDDDDD

InterPro domains:
  IPR001005 SANT/Myb domain [PF00249] (2-36)
  IPR001005 SANT/Myb domain [cd00167] (1-38)
  IPR009057 Homedomain-like superfamily [SSF46689] (1-42)
  IPR017884 SANT domain [PS51293] (1-42)
  IPR017930 Myb domain [PS51294] (1-42)
  IPR052245 Plant Stress & Developmental Transcription Factors [PTHR44191] (1-66)

Radius of gyration: 20.45 Å; Cα contacts (8 Å, |Δi|>4): 29; chains: 1; bounding box: 44×59×24 Å

pLDDT: mean 75.68, std 18.33, range [45.78, 96.62]